Protein AF-A0A1F7FGV6-F1 (afdb_monomer_lite)

Sequence (85 aa):
MGSTELAANLFRATQTEKKIQRDKIIGKAEANKTHYDVGKKVRQTIQDIGGTPPEELPVLEDVSKIQKAVKSIEKQLKKTPCSRT

Radius of gyration: 20.48 Å; chains: 1; bounding box: 58×26×35 Å

Organism: NCBI:txid1817890

Structure (mmCIF, N/CA/C/O backbone):
data_AF-A0A1F7FGV6-F1
#
_entry.id   AF-A0A1F7FGV6-F1
#
loop_
_atom_site.group_PDB
_atom_site.id
_atom_site.type_symbol
_atom_site.label_atom_id
_atom_site.label_alt_id
_atom_site.label_comp_id
_atom_site.label_asym_id
_atom_site.label_entity_id
_atom_site.label_seq_id
_atom_site.pdbx_PDB_ins_code
_atom_site.Cartn_x
_atom_site.Cartn_y
_atom_site.Cartn_z
_atom_site.occupancy
_atom_site.B_iso_or_equiv
_atom_site.auth_seq_id
_atom_site.auth_comp_id
_atom_site.auth_asym_id
_atom_site.auth_atom_id
_atom_site.pdbx_PDB_model_num
ATOM 1 N N . MET A 1 1 ? 12.629 -6.974 -6.591 1.00 59.69 1 MET A N 1
ATOM 2 C CA . MET A 1 1 ? 11.374 -6.205 -6.495 1.00 59.69 1 MET A CA 1
ATOM 3 C C . MET A 1 1 ? 11.441 -5.120 -7.542 1.00 59.69 1 MET A C 1
ATOM 5 O O . MET A 1 1 ? 12.435 -4.400 -7.573 1.00 59.69 1 MET A O 1
ATOM 9 N N . GLY A 1 2 ? 10.472 -5.082 -8.455 1.00 74.75 2 GLY A N 1
ATOM 10 C CA . GLY A 1 2 ? 10.427 -4.056 -9.496 1.00 74.75 2 GLY A CA 1
ATOM 11 C C . GLY A 1 2 ? 10.117 -2.700 -8.866 1.00 74.75 2 GLY A C 1
ATOM 12 O O . GLY A 1 2 ? 9.420 -2.637 -7.853 1.00 74.75 2 GLY A O 1
ATOM 13 N N . SER A 1 3 ? 10.613 -1.605 -9.441 1.00 78.31 3 SER A N 1
ATOM 14 C CA . SER A 1 3 ? 10.330 -0.248 -8.944 1.00 78.31 3 SER A CA 1
ATOM 15 C C . SER A 1 3 ? 8.823 0.043 -8.887 1.00 78.31 3 SER A C 1
ATOM 17 O O . SER A 1 3 ? 8.342 0.609 -7.907 1.00 78.31 3 SER A O 1
ATOM 19 N N . THR A 1 4 ? 8.067 -0.427 -9.882 1.00 78.25 4 THR A N 1
ATOM 20 C CA . THR A 1 4 ? 6.602 -0.303 -9.963 1.00 78.25 4 THR A CA 1
ATOM 21 C C . THR A 1 4 ? 5.876 -1.096 -8.874 1.00 78.25 4 THR A C 1
ATOM 23 O O . THR A 1 4 ? 4.943 -0.591 -8.253 1.00 78.25 4 THR A O 1
ATOM 26 N N . GLU A 1 5 ? 6.324 -2.321 -8.598 1.00 81.19 5 GLU A N 1
ATOM 27 C CA . GLU A 1 5 ? 5.770 -3.186 -7.549 1.00 81.19 5 GLU A CA 1
ATOM 28 C C . GLU A 1 5 ? 5.963 -2.556 -6.162 1.00 81.19 5 GLU A C 1
ATOM 30 O O . GLU A 1 5 ? 5.030 -2.467 -5.357 1.00 81.19 5 GLU A O 1
ATOM 35 N N . LEU A 1 6 ? 7.174 -2.053 -5.903 1.00 85.12 6 LEU A N 1
ATOM 36 C CA . LEU A 1 6 ? 7.506 -1.399 -4.644 1.00 85.12 6 LEU A CA 1
ATOM 37 C C . LEU A 1 6 ? 6.720 -0.095 -4.471 1.00 85.12 6 LEU A C 1
ATOM 39 O O . LEU A 1 6 ? 6.176 0.149 -3.392 1.00 85.12 6 LEU A O 1
ATOM 43 N N . ALA A 1 7 ? 6.609 0.706 -5.533 1.00 87.12 7 ALA A N 1
ATOM 44 C CA . ALA A 1 7 ? 5.810 1.925 -5.529 1.00 87.12 7 ALA A CA 1
ATOM 45 C C . ALA A 1 7 ? 4.335 1.629 -5.220 1.00 87.12 7 ALA A C 1
ATOM 47 O O . ALA A 1 7 ? 3.747 2.294 -4.368 1.00 87.12 7 ALA A O 1
ATOM 48 N N . ALA A 1 8 ? 3.754 0.591 -5.830 1.00 87.88 8 ALA A N 1
ATOM 49 C CA . ALA A 1 8 ? 2.376 0.182 -5.564 1.00 87.88 8 ALA A CA 1
ATOM 50 C C . ALA A 1 8 ? 2.172 -0.277 -4.109 1.00 87.88 8 ALA A C 1
ATOM 52 O O . ALA A 1 8 ? 1.172 0.083 -3.479 1.00 87.88 8 ALA A O 1
ATOM 53 N N . ASN A 1 9 ? 3.124 -1.029 -3.543 1.00 88.19 9 ASN A N 1
ATOM 54 C CA . ASN A 1 9 ? 3.057 -1.465 -2.146 1.00 88.19 9 ASN A CA 1
ATOM 55 C C . ASN A 1 9 ? 3.123 -0.277 -1.171 1.00 88.19 9 ASN A C 1
ATOM 57 O O . ASN A 1 9 ? 2.260 -0.136 -0.301 1.00 88.19 9 ASN A O 1
ATOM 61 N N . LEU A 1 10 ? 4.103 0.613 -1.356 1.00 90.94 10 LEU A N 1
ATOM 62 C CA . LEU A 1 10 ? 4.252 1.824 -0.545 1.00 90.94 10 LEU A CA 1
ATOM 63 C C . LEU A 1 10 ? 3.022 2.729 -0.661 1.00 90.94 10 LEU A C 1
ATOM 65 O O . LEU A 1 10 ? 2.532 3.265 0.334 1.00 90.94 10 LEU A O 1
ATOM 69 N N . PHE A 1 11 ? 2.46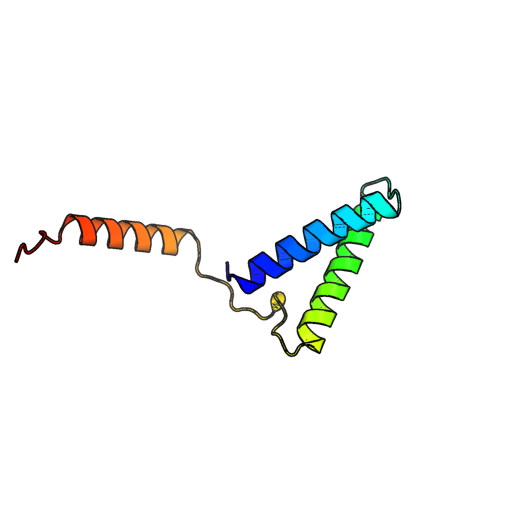8 2.857 -1.864 1.00 92.38 11 PHE A N 1
ATOM 70 C CA . PHE A 1 11 ? 1.267 3.645 -2.088 1.00 92.38 11 PHE A CA 1
ATOM 71 C C . PHE A 1 11 ? 0.055 3.063 -1.347 1.00 92.38 11 PHE A C 1
ATOM 73 O O . PHE A 1 11 ? -0.620 3.780 -0.611 1.00 92.38 11 PHE A O 1
ATOM 80 N N . ARG A 1 12 ? -0.188 1.749 -1.438 1.00 92.88 12 ARG A N 1
ATOM 81 C CA . ARG A 1 12 ? -1.255 1.082 -0.671 1.00 92.88 12 ARG A CA 1
ATOM 82 C C . ARG A 1 12 ? -1.093 1.300 0.836 1.00 92.88 12 ARG A C 1
ATOM 84 O O . ARG A 1 12 ? -2.078 1.614 1.505 1.00 92.88 12 ARG A O 1
ATOM 91 N N . ALA A 1 13 ? 0.122 1.140 1.362 1.00 93.94 13 ALA A N 1
ATOM 92 C CA . ALA A 1 13 ? 0.402 1.297 2.788 1.00 93.94 13 ALA A CA 1
ATOM 93 C C . ALA A 1 13 ? 0.120 2.732 3.265 1.00 93.94 13 ALA A C 1
ATOM 95 O O . ALA A 1 13 ? -0.661 2.932 4.194 1.00 93.94 13 ALA A O 1
ATOM 96 N N . THR A 1 14 ? 0.665 3.729 2.564 1.00 95.50 14 THR A N 1
ATOM 97 C CA . THR A 1 14 ? 0.496 5.150 2.915 1.00 95.50 14 THR A CA 1
ATOM 98 C C . THR A 1 14 ? -0.957 5.614 2.816 1.00 95.50 14 THR A C 1
ATOM 100 O O . THR A 1 14 ? -1.437 6.348 3.680 1.00 95.50 14 THR A O 1
ATOM 103 N N . GLN A 1 15 ? -1.702 5.173 1.798 1.00 95.25 15 GLN A N 1
ATOM 104 C CA . GLN A 1 15 ? -3.121 5.519 1.675 1.00 95.25 15 GLN A CA 1
ATOM 105 C C . GLN A 1 15 ? -3.982 4.815 2.727 1.00 95.25 15 GLN A C 1
ATOM 107 O O . GLN A 1 15 ? -4.934 5.410 3.233 1.00 95.25 15 GLN A O 1
ATOM 112 N N . THR A 1 16 ? -3.642 3.577 3.094 1.00 94.81 16 THR A N 1
ATOM 113 C CA . THR A 1 16 ? -4.338 2.860 4.170 1.00 94.81 16 THR A CA 1
ATOM 114 C C . THR A 1 16 ? -4.134 3.558 5.506 1.00 94.81 16 THR A C 1
ATOM 116 O O . THR A 1 16 ? -5.109 3.798 6.210 1.00 94.81 16 THR A O 1
ATOM 119 N N . GLU A 1 17 ? -2.899 3.937 5.834 1.00 93.81 17 GLU A N 1
ATOM 120 C CA . GLU A 1 17 ? -2.589 4.670 7.063 1.00 93.81 17 GLU A CA 1
ATOM 121 C C . GLU A 1 17 ? -3.372 5.986 7.140 1.00 93.81 17 GLU A C 1
ATOM 123 O O . GLU A 1 17 ? -4.083 6.233 8.115 1.00 93.81 17 GLU A O 1
ATOM 128 N N . LYS A 1 18 ? -3.336 6.788 6.069 1.00 95.69 18 LYS A N 1
ATOM 129 C CA . LYS A 1 18 ? -4.109 8.036 5.989 1.00 95.69 18 LYS A CA 1
ATOM 130 C C . LYS A 1 18 ? -5.610 7.807 6.159 1.00 95.69 18 LYS A C 1
ATOM 132 O O . LYS A 1 18 ? -6.290 8.635 6.763 1.00 95.69 18 LYS A O 1
ATOM 137 N N . LYS A 1 19 ? -6.141 6.705 5.622 1.00 95.00 19 LYS A N 1
ATOM 138 C CA . LYS A 1 19 ? -7.561 6.363 5.743 1.00 95.00 19 LYS A CA 1
ATOM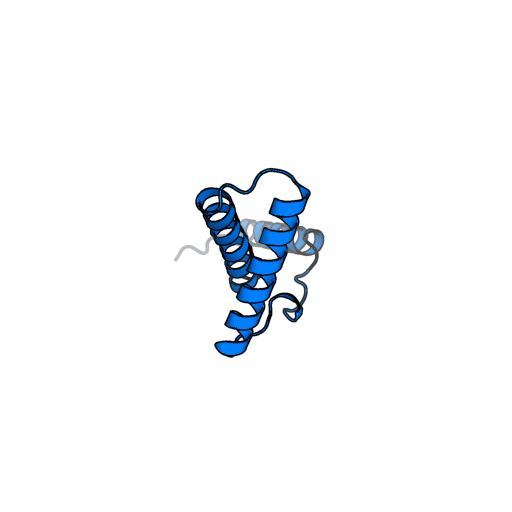 139 C C . LYS A 1 19 ? -7.925 5.919 7.161 1.00 95.00 19 LYS A C 1
ATOM 141 O O . LYS A 1 19 ? -8.911 6.411 7.695 1.00 95.00 19 LYS A O 1
ATOM 146 N N . ILE A 1 20 ? -7.103 5.079 7.792 1.00 96.06 20 ILE A N 1
ATOM 147 C CA . ILE A 1 20 ? -7.276 4.660 9.193 1.00 96.06 20 ILE A CA 1
ATOM 148 C C . ILE A 1 20 ? -7.295 5.878 10.121 1.00 96.06 20 ILE A C 1
ATOM 150 O O . ILE A 1 20 ? -8.173 5.977 10.975 1.00 96.06 20 ILE A O 1
ATOM 154 N N . GLN A 1 21 ? -6.375 6.825 9.920 1.00 95.12 21 GLN A N 1
ATOM 155 C CA . GLN A 1 21 ? -6.320 8.054 10.715 1.00 95.12 21 GLN A CA 1
ATOM 156 C C . GLN A 1 21 ? -7.543 8.955 10.490 1.00 95.12 21 GLN A C 1
ATOM 158 O O . GLN A 1 21 ? -8.118 9.450 11.458 1.00 95.12 21 GLN A O 1
ATOM 163 N N . ARG A 1 22 ? -7.962 9.159 9.231 1.00 95.62 22 ARG A N 1
ATOM 164 C CA . ARG A 1 22 ? -9.119 10.005 8.886 1.00 95.62 22 ARG A CA 1
ATOM 165 C C . ARG A 1 22 ? -10.427 9.452 9.450 1.00 95.62 22 ARG A C 1
ATOM 167 O O . ARG A 1 22 ? -11.188 10.202 10.054 1.00 95.62 22 ARG A O 1
ATOM 174 N N . ASP A 1 23 ? -10.663 8.159 9.256 1.00 93.94 23 ASP A N 1
ATOM 175 C CA . ASP A 1 23 ? -11.923 7.502 9.616 1.00 93.94 23 ASP A CA 1
ATOM 176 C C . ASP A 1 23 ? -11.916 7.019 11.082 1.00 93.94 23 ASP A C 1
ATOM 178 O O . ASP A 1 23 ? -12.893 6.435 11.543 1.00 93.94 23 ASP A O 1
ATOM 182 N N . LYS A 1 24 ? -10.820 7.271 11.822 1.00 94.50 24 LYS A N 1
ATOM 183 C CA . LYS A 1 24 ? -10.589 6.832 13.211 1.00 94.50 24 LYS A CA 1
ATOM 184 C C . LYS A 1 24 ? -10.900 5.346 13.409 1.00 94.50 24 LYS A C 1
ATOM 186 O O . LYS A 1 24 ? -11.542 4.960 14.382 1.00 94.50 24 LYS A O 1
ATOM 191 N N . ILE A 1 25 ? -10.447 4.523 12.468 1.00 91.94 25 ILE A N 1
ATOM 192 C CA . ILE A 1 25 ? -10.689 3.080 12.481 1.00 91.94 25 ILE A CA 1
ATOM 193 C C . ILE A 1 25 ? -9.896 2.451 13.627 1.00 91.94 25 ILE A C 1
ATOM 195 O O . ILE A 1 25 ? -8.680 2.636 13.723 1.00 91.94 25 ILE A O 1
ATOM 199 N N . ILE A 1 26 ? -10.576 1.687 14.482 1.00 92.69 26 ILE A N 1
ATOM 200 C CA . ILE A 1 26 ? -9.976 1.049 15.655 1.00 92.69 26 ILE A CA 1
ATOM 201 C C . ILE A 1 26 ? -10.151 -0.463 15.544 1.00 92.69 26 ILE A C 1
ATOM 203 O O . ILE A 1 26 ? -11.234 -0.981 15.300 1.00 92.69 26 ILE A O 1
ATOM 207 N N . GLY A 1 27 ? -9.062 -1.187 15.788 1.00 94.75 27 GLY A N 1
ATOM 208 C CA . GLY A 1 27 ? -9.071 -2.642 15.838 1.00 94.75 27 GLY A CA 1
ATOM 209 C C . GLY A 1 27 ? -8.570 -3.308 14.558 1.00 94.75 27 GLY A C 1
ATOM 210 O O . GLY A 1 27 ? -8.656 -2.798 13.441 1.00 94.75 27 GLY A O 1
ATOM 211 N N . LYS A 1 28 ? -8.012 -4.507 14.746 1.00 93.50 28 LYS A N 1
ATOM 212 C CA . LYS A 1 28 ? -7.308 -5.262 13.701 1.00 93.50 28 LYS A CA 1
ATOM 213 C C . LYS A 1 28 ? -8.213 -5.642 12.527 1.00 93.50 28 LYS A C 1
ATOM 215 O O . LYS A 1 28 ? -7.784 -5.570 11.380 1.00 93.50 28 LYS A O 1
ATOM 220 N N . ALA A 1 29 ? -9.448 -6.062 12.802 1.00 94.69 29 ALA A N 1
ATOM 221 C CA . ALA A 1 29 ? -10.364 -6.539 11.767 1.00 94.69 29 ALA A CA 1
ATOM 222 C C . ALA A 1 29 ? -10.743 -5.424 10.778 1.00 94.69 29 ALA A C 1
ATOM 224 O O . ALA A 1 29 ? -10.662 -5.618 9.565 1.00 94.69 29 ALA A O 1
ATOM 225 N N . GLU A 1 30 ? -11.085 -4.240 11.286 1.00 92.62 30 GLU A N 1
ATOM 226 C CA . GLU A 1 30 ? -11.448 -3.0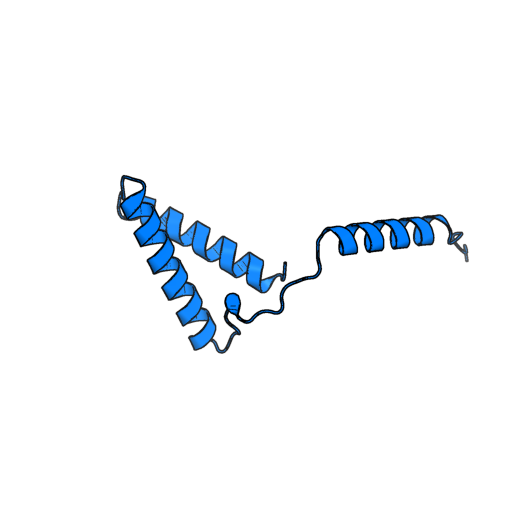96 10.448 1.00 92.62 30 GLU A CA 1
ATOM 227 C C . GLU A 1 30 ? -10.244 -2.504 9.710 1.00 92.62 30 GLU A C 1
ATOM 229 O O . GLU A 1 30 ? -10.353 -2.160 8.529 1.00 92.62 30 GLU A O 1
ATOM 234 N N . ALA A 1 31 ? -9.075 -2.447 10.357 1.00 92.06 31 ALA A N 1
ATOM 235 C CA . ALA A 1 31 ? -7.832 -2.037 9.705 1.00 92.06 31 ALA A CA 1
ATOM 236 C C . ALA A 1 31 ? -7.481 -2.968 8.531 1.00 92.06 31 ALA A C 1
ATOM 238 O O . ALA A 1 31 ? -7.160 -2.499 7.438 1.00 92.06 31 ALA A O 1
ATOM 239 N N . ASN A 1 32 ? -7.631 -4.285 8.719 1.00 93.62 32 ASN A N 1
ATOM 240 C CA . ASN A 1 32 ? -7.413 -5.275 7.663 1.00 93.62 32 ASN A CA 1
ATOM 241 C C . ASN A 1 32 ? -8.402 -5.106 6.502 1.00 93.62 32 ASN A C 1
ATOM 243 O O . ASN A 1 32 ? -7.991 -5.131 5.340 1.00 93.62 32 ASN A O 1
ATOM 247 N N . LYS A 1 33 ? -9.691 -4.890 6.802 1.00 95.50 33 LYS A N 1
ATOM 248 C CA . LYS A 1 33 ? -10.716 -4.618 5.782 1.00 95.50 33 LYS A CA 1
ATOM 249 C C . LYS A 1 33 ? -10.380 -3.354 4.986 1.00 95.50 33 LYS A C 1
ATOM 251 O O . LYS A 1 33 ? -10.402 -3.361 3.760 1.00 95.50 33 LYS A O 1
ATOM 256 N N . THR A 1 34 ? -9.973 -2.298 5.680 1.00 94.44 34 THR A N 1
ATOM 257 C CA . THR A 1 34 ? -9.592 -1.022 5.065 1.00 94.44 34 THR A CA 1
ATOM 258 C C . THR A 1 34 ? -8.372 -1.167 4.161 1.00 94.44 34 THR A C 1
ATOM 260 O O . THR A 1 34 ? -8.381 -0.663 3.038 1.00 94.44 34 THR A O 1
ATOM 263 N N . HIS A 1 35 ? -7.350 -1.900 4.607 1.00 94.44 35 HIS A N 1
ATOM 264 C CA . HIS A 1 35 ? -6.164 -2.198 3.806 1.00 94.44 35 HIS A CA 1
ATOM 265 C C . HIS A 1 35 ? -6.511 -2.996 2.537 1.00 94.44 35 HIS A C 1
ATOM 267 O O . HIS A 1 35 ? -5.979 -2.720 1.458 1.00 94.44 35 HIS A O 1
ATOM 273 N N . TYR A 1 36 ? -7.439 -3.955 2.640 1.00 94.12 36 TYR A N 1
ATOM 274 C CA . TYR A 1 36 ? -7.939 -4.718 1.495 1.00 94.12 36 TYR A CA 1
ATOM 275 C C . TYR A 1 36 ? -8.672 -3.825 0.484 1.00 94.12 36 TYR A C 1
ATOM 277 O O . TYR A 1 36 ? -8.363 -3.869 -0.710 1.00 94.12 36 TYR A O 1
ATOM 285 N N . ASP A 1 37 ? -9.580 -2.969 0.956 1.00 94.62 37 ASP A N 1
ATOM 286 C CA . ASP A 1 37 ? -10.353 -2.058 0.106 1.00 94.62 37 ASP A CA 1
ATOM 287 C C . ASP A 1 37 ? -9.452 -1.056 -0.625 1.00 94.62 37 ASP A C 1
ATOM 289 O O . ASP A 1 37 ? -9.627 -0.804 -1.820 1.00 94.62 37 ASP A O 1
ATOM 293 N N . VAL A 1 38 ? -8.458 -0.499 0.074 1.00 94.44 38 VAL A N 1
ATOM 294 C CA . VAL A 1 38 ? -7.454 0.386 -0.533 1.00 94.44 38 VAL A CA 1
ATOM 295 C C . VAL A 1 38 ? -6.639 -0.379 -1.573 1.00 94.44 38 VAL A C 1
ATOM 297 O O . VAL A 1 38 ? -6.507 0.093 -2.699 1.00 94.44 38 VAL A O 1
ATOM 300 N N . GLY A 1 39 ? -6.158 -1.583 -1.254 1.00 93.50 39 GLY A N 1
ATOM 301 C CA . GLY A 1 39 ? -5.428 -2.421 -2.207 1.00 93.50 39 GLY A CA 1
ATOM 302 C C . GLY A 1 39 ? -6.239 -2.755 -3.465 1.00 93.50 39 GLY A C 1
ATOM 303 O O . GLY A 1 39 ? -5.702 -2.717 -4.571 1.00 93.50 39 GLY A O 1
ATOM 304 N N . LYS A 1 40 ? -7.545 -3.023 -3.324 1.00 93.19 40 LYS A N 1
ATOM 305 C CA . LYS A 1 40 ? -8.456 -3.235 -4.460 1.00 93.19 40 LYS A CA 1
ATOM 306 C C . LYS A 1 40 ? -8.550 -1.995 -5.347 1.00 93.19 40 LYS A C 1
ATOM 308 O O . LYS A 1 40 ? -8.438 -2.129 -6.560 1.00 93.19 40 LYS A O 1
ATOM 313 N N . LYS A 1 41 ? -8.693 -0.806 -4.755 1.00 93.69 41 LYS A N 1
ATOM 314 C CA . LYS A 1 41 ? -8.718 0.454 -5.513 1.00 93.69 41 LYS A CA 1
ATOM 315 C C . LYS A 1 41 ? -7.407 0.709 -6.248 1.00 93.69 41 LYS A C 1
ATOM 317 O O . LYS A 1 41 ? -7.447 1.051 -7.418 1.00 93.69 41 LYS A O 1
ATOM 322 N N . VAL A 1 42 ? -6.264 0.482 -5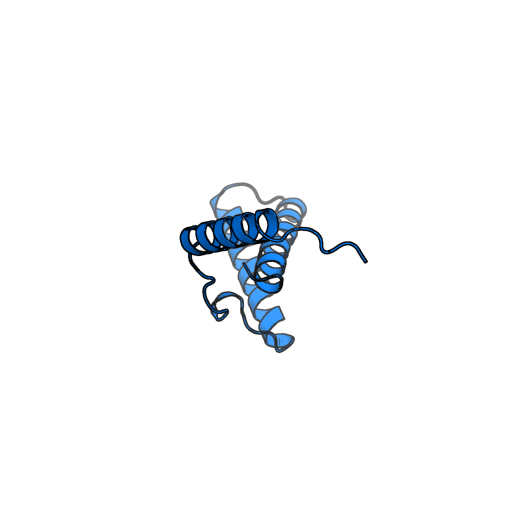.600 1.00 90.94 42 VAL A N 1
ATOM 323 C CA . VAL A 1 42 ? -4.947 0.650 -6.236 1.00 90.94 42 VAL A CA 1
ATOM 324 C C . VAL A 1 42 ? -4.806 -0.255 -7.463 1.00 90.94 42 VAL A C 1
ATOM 326 O O . VAL A 1 42 ? -4.368 0.215 -8.506 1.00 90.94 42 VAL A O 1
ATOM 329 N N . ARG A 1 43 ? -5.231 -1.524 -7.377 1.00 91.06 43 ARG A N 1
ATOM 330 C CA . ARG A 1 43 ? -5.241 -2.435 -8.537 1.00 91.06 43 ARG A CA 1
ATOM 331 C C . ARG A 1 43 ? -6.138 -1.934 -9.662 1.00 91.06 43 ARG A C 1
ATOM 333 O O . ARG A 1 43 ? -5.696 -1.926 -10.804 1.00 91.06 43 ARG A O 1
ATOM 340 N N . GLN A 1 4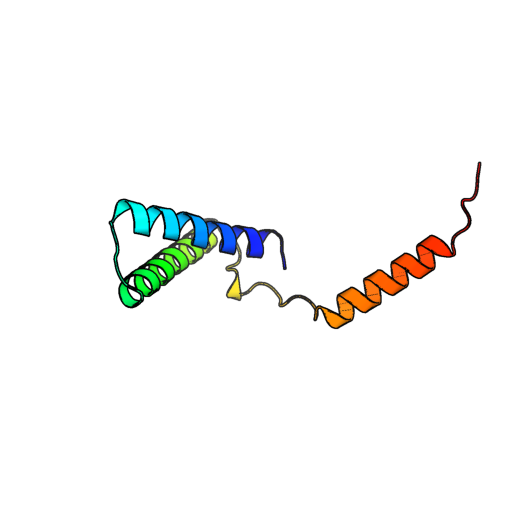4 ? -7.352 -1.495 -9.327 1.00 91.31 44 GLN A N 1
ATOM 341 C CA . GLN A 1 44 ? -8.279 -0.943 -10.312 1.00 91.31 44 GLN A CA 1
ATOM 342 C C . GLN A 1 44 ? -7.658 0.264 -11.019 1.00 91.31 44 GLN A C 1
ATOM 344 O O . GLN A 1 44 ? -7.598 0.291 -12.236 1.00 91.31 44 GLN A O 1
ATOM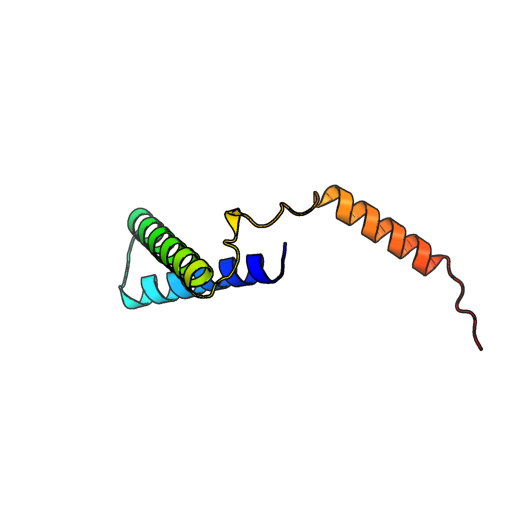 349 N N . THR A 1 45 ? -7.080 1.204 -10.269 1.00 90.25 45 THR A N 1
ATOM 350 C CA . THR A 1 45 ? -6.420 2.383 -10.841 1.00 90.25 45 THR A CA 1
ATOM 351 C C . THR A 1 45 ? -5.237 2.020 -11.739 1.00 90.25 45 THR A C 1
ATOM 353 O O . THR A 1 45 ? -5.050 2.647 -12.774 1.00 90.25 45 THR A O 1
ATOM 356 N N . ILE A 1 46 ? -4.442 1.010 -11.374 1.00 88.31 46 ILE A N 1
ATOM 357 C CA . ILE A 1 46 ? -3.343 0.536 -12.228 1.00 88.31 46 ILE A CA 1
ATOM 358 C C . ILE A 1 46 ? -3.893 0.004 -13.558 1.00 88.31 46 ILE A C 1
ATOM 360 O O . ILE A 1 46 ? -3.363 0.370 -14.602 1.00 88.31 46 ILE A O 1
ATOM 364 N N . GLN A 1 47 ? -4.977 -0.778 -13.527 1.00 89.19 47 GLN A N 1
ATOM 365 C CA . GLN A 1 47 ? -5.646 -1.278 -14.733 1.00 89.19 47 GLN A CA 1
ATOM 366 C C . GLN A 1 47 ? -6.256 -0.144 -15.567 1.00 89.19 47 GLN A C 1
ATOM 368 O O . GLN A 1 47 ? -6.075 -0.120 -16.781 1.00 89.19 47 GLN A O 1
ATOM 373 N N . ASP A 1 48 ? -6.913 0.824 -14.925 1.00 90.69 48 ASP A N 1
ATOM 374 C CA . ASP A 1 48 ? -7.569 1.956 -15.594 1.00 90.69 48 ASP A CA 1
ATOM 375 C C . ASP A 1 48 ? -6.559 2.862 -16.321 1.00 90.69 48 ASP A C 1
ATOM 377 O O . ASP A 1 48 ? -6.858 3.408 -17.380 1.00 90.69 48 ASP A O 1
ATOM 381 N N . ILE A 1 49 ? -5.347 3.009 -15.774 1.00 88.12 49 ILE A N 1
ATOM 382 C CA . ILE A 1 49 ? -4.243 3.766 -16.393 1.00 88.12 49 ILE A CA 1
ATOM 383 C C . ILE A 1 49 ? -3.562 2.950 -17.518 1.00 88.12 49 ILE A C 1
ATOM 385 O O . ILE A 1 49 ? -2.728 3.478 -18.252 1.00 88.12 49 ILE A O 1
ATOM 389 N N . GLY A 1 50 ? -3.921 1.673 -17.693 1.00 85.00 50 GLY A N 1
ATOM 390 C CA . GLY A 1 50 ? -3.306 0.765 -18.667 1.00 85.00 50 GLY A CA 1
ATOM 391 C C . GLY A 1 50 ? -1.998 0.129 -18.185 1.00 85.00 50 GLY A C 1
ATOM 392 O O . GLY A 1 50 ? -1.199 -0.339 -18.994 1.00 85.00 50 GLY A O 1
ATOM 393 N N . GLY A 1 51 ? -1.746 0.132 -16.875 1.00 83.56 51 GLY A N 1
ATOM 394 C CA . GLY A 1 51 ? -0.604 -0.530 -16.252 1.00 83.56 51 GLY A CA 1
ATOM 395 C C . GLY A 1 51 ? -0.877 -1.998 -15.912 1.00 83.56 51 GLY A C 1
ATOM 396 O O . GLY A 1 51 ? -2.011 -2.409 -15.670 1.00 83.56 51 GLY A O 1
ATOM 397 N N . THR A 1 52 ? 0.186 -2.801 -15.842 1.00 82.56 52 THR A N 1
ATOM 398 C CA . THR A 1 52 ? 0.105 -4.206 -15.418 1.00 82.56 52 THR A CA 1
ATOM 399 C C . THR A 1 52 ? -0.094 -4.291 -13.901 1.00 82.56 52 THR A C 1
ATOM 401 O O . THR A 1 52 ? 0.685 -3.684 -13.154 1.00 82.56 52 THR A O 1
ATOM 404 N N . PRO A 1 53 ? -1.107 -5.027 -13.405 1.00 81.19 53 PRO A N 1
ATOM 405 C CA . PRO A 1 53 ? -1.314 -5.181 -11.975 1.00 81.19 53 PRO A CA 1
ATOM 406 C C . PRO A 1 53 ? -0.117 -5.893 -11.327 1.00 81.19 53 PRO A C 1
ATOM 408 O O . PRO A 1 53 ? 0.509 -6.753 -11.946 1.00 81.19 53 PRO A O 1
ATOM 411 N N . PRO A 1 54 ? 0.191 -5.587 -10.055 1.00 75.75 54 PRO A N 1
ATOM 412 C CA . PRO A 1 54 ? 1.372 -6.127 -9.387 1.00 75.75 54 PRO A CA 1
ATOM 413 C C . PRO A 1 54 ? 1.378 -7.659 -9.267 1.00 75.75 54 PRO A C 1
ATOM 415 O O . PRO A 1 54 ? 2.442 -8.239 -9.107 1.00 75.75 54 PRO A O 1
ATOM 418 N N . GLU A 1 55 ? 0.217 -8.314 -9.361 1.00 74.19 55 GLU A N 1
ATOM 419 C CA . GLU A 1 55 ? 0.076 -9.778 -9.287 1.00 74.19 55 GLU A CA 1
ATOM 420 C C . GLU A 1 55 ? 0.472 -10.489 -10.595 1.00 74.19 55 GLU A C 1
ATOM 422 O O . GLU A 1 55 ? 0.743 -11.684 -10.588 1.00 74.19 55 GLU A O 1
ATOM 427 N N . GLU A 1 56 ? 0.537 -9.750 -11.703 1.00 76.75 56 GLU A N 1
ATOM 428 C CA . GLU A 1 56 ? 0.898 -10.254 -13.034 1.00 76.75 56 GLU A CA 1
ATOM 429 C C . GLU A 1 56 ? 2.338 -9.876 -13.421 1.00 76.75 56 GLU A C 1
ATOM 431 O O . GLU A 1 56 ? 2.844 -10.259 -14.475 1.00 76.75 56 GLU A O 1
ATOM 436 N N . LEU A 1 57 ? 3.033 -9.142 -12.544 1.00 73.94 57 LEU A N 1
ATOM 437 C CA . LEU A 1 57 ? 4.453 -8.874 -12.713 1.00 73.94 57 LEU A CA 1
ATOM 438 C C . LEU A 1 57 ? 5.254 -10.175 -12.538 1.00 73.94 57 LEU A C 1
ATOM 440 O O . LEU A 1 57 ? 4.970 -10.960 -11.629 1.00 73.94 57 LEU A O 1
ATOM 444 N N . PRO A 1 58 ? 6.282 -10.409 -13.373 1.00 76.06 58 PRO A N 1
ATOM 445 C CA . PRO A 1 58 ? 7.113 -11.594 -13.249 1.00 76.06 58 PRO A CA 1
ATOM 446 C C . PRO A 1 58 ? 7.782 -11.630 -11.873 1.00 76.06 58 PRO A C 1
ATOM 448 O O . PRO A 1 58 ? 8.357 -10.638 -11.415 1.00 76.06 58 PRO A O 1
ATOM 451 N N . VAL A 1 59 ? 7.725 -12.795 -11.224 1.00 69.50 59 VAL A N 1
ATOM 452 C CA . VAL A 1 59 ? 8.386 -13.018 -9.936 1.00 69.50 59 VAL A CA 1
ATOM 453 C C . VAL A 1 59 ? 9.884 -12.810 -10.127 1.00 69.50 59 VAL A C 1
ATOM 455 O O . VAL A 1 59 ? 10.503 -13.428 -10.996 1.00 69.50 59 VAL A O 1
ATOM 458 N N . LEU A 1 60 ? 10.474 -11.921 -9.329 1.00 66.25 60 LEU A N 1
ATOM 459 C CA . LEU A 1 60 ? 11.914 -11.708 -9.395 1.00 66.25 60 LEU A CA 1
ATOM 460 C C . LEU A 1 60 ? 12.680 -12.925 -8.900 1.00 66.25 60 LEU A C 1
ATOM 462 O O . LEU A 1 60 ? 12.207 -13.687 -8.058 1.00 66.25 60 LEU A O 1
ATOM 466 N N . GLU A 1 61 ? 13.899 -13.061 -9.415 1.00 66.88 61 GLU A N 1
ATOM 467 C CA . GLU A 1 61 ? 14.799 -14.127 -9.011 1.00 66.88 61 GLU A CA 1
ATOM 468 C C . GLU A 1 61 ? 15.009 -14.174 -7.493 1.00 66.88 61 GLU A C 1
ATOM 470 O O . GLU A 1 61 ? 15.061 -13.152 -6.804 1.00 66.88 61 GLU A O 1
ATOM 475 N N . ASP A 1 62 ? 15.177 -15.399 -6.997 1.00 74.12 62 ASP A N 1
ATOM 476 C CA . ASP A 1 62 ? 15.494 -15.700 -5.607 1.00 74.12 62 ASP A CA 1
ATOM 477 C C . ASP A 1 62 ? 16.681 -14.851 -5.111 1.00 74.12 62 ASP A C 1
ATOM 479 O O . ASP A 1 62 ? 17.736 -14.775 -5.755 1.00 74.12 62 ASP A O 1
ATOM 483 N N . VAL A 1 63 ? 16.524 -14.244 -3.931 1.00 73.25 63 VAL A N 1
ATOM 484 C CA . VAL A 1 63 ? 17.530 -13.405 -3.257 1.00 73.25 63 VAL A CA 1
ATOM 485 C C . VAL A 1 63 ? 18.886 -14.117 -3.180 1.00 73.25 63 VAL A C 1
ATOM 487 O O . VAL A 1 63 ? 19.936 -13.489 -3.334 1.00 73.25 63 VAL A O 1
ATOM 490 N N . SER A 1 64 ? 18.876 -15.442 -3.026 1.00 71.81 64 SER A N 1
ATOM 491 C CA . SER A 1 64 ? 20.077 -16.282 -2.985 1.00 71.81 64 SER A CA 1
ATOM 492 C C . SER A 1 64 ? 20.883 -16.245 -4.289 1.00 71.81 64 SER A C 1
ATOM 494 O O . SER A 1 64 ? 22.117 -16.279 -4.264 1.00 71.81 64 SER A O 1
ATOM 496 N N . LYS A 1 65 ? 20.207 -16.173 -5.443 1.00 75.56 65 LYS A N 1
ATOM 497 C CA . LYS A 1 65 ? 20.855 -16.078 -6.762 1.00 75.56 65 LYS A CA 1
ATOM 498 C C . LYS A 1 65 ? 21.443 -14.686 -6.973 1.00 75.56 65 LYS A C 1
ATOM 500 O O . LYS A 1 65 ? 22.598 -14.571 -7.384 1.00 75.56 65 LYS A O 1
ATOM 505 N N . ILE A 1 66 ? 20.704 -13.650 -6.576 1.00 76.12 66 ILE A N 1
ATOM 506 C CA . ILE A 1 66 ? 21.153 -12.254 -6.635 1.00 76.12 66 ILE A CA 1
ATOM 507 C C . ILE A 1 66 ? 22.411 -12.056 -5.777 1.00 76.12 66 ILE A C 1
ATOM 509 O O . ILE A 1 66 ? 23.399 -11.504 -6.254 1.00 76.12 66 ILE A O 1
ATOM 513 N N . GLN A 1 67 ? 22.440 -12.576 -4.546 1.00 79.06 67 GLN A N 1
ATOM 514 C CA . GLN A 1 67 ? 23.620 -12.488 -3.673 1.00 79.06 67 GLN A CA 1
ATOM 515 C C . GLN A 1 67 ? 24.868 -13.142 -4.287 1.00 79.06 67 GLN A C 1
ATOM 517 O O . GLN A 1 67 ? 25.974 -12.609 -4.167 1.00 79.06 67 GLN A O 1
ATOM 522 N N . LYS A 1 68 ? 24.710 -14.290 -4.960 1.00 81.31 68 LYS A N 1
ATOM 523 C CA . LYS A 1 68 ? 25.811 -14.960 -5.674 1.00 81.31 68 LYS A CA 1
ATOM 524 C C . LYS A 1 68 ? 26.296 -14.128 -6.863 1.00 81.31 68 LYS A C 1
ATOM 526 O O . LYS A 1 68 ? 27.507 -14.000 -7.047 1.00 81.31 68 LYS A O 1
ATOM 531 N N . ALA A 1 69 ? 25.376 -13.542 -7.630 1.00 78.56 69 ALA A N 1
ATOM 532 C CA . ALA A 1 69 ? 25.701 -12.666 -8.752 1.00 78.56 69 ALA A CA 1
ATOM 533 C C . ALA A 1 69 ? 26.468 -11.413 -8.293 1.00 78.56 69 ALA A C 1
ATOM 535 O O . ALA A 1 69 ? 27.532 -11.123 -8.836 1.00 78.56 69 ALA A O 1
ATOM 536 N N . VAL A 1 70 ? 26.007 -10.743 -7.230 1.00 83.31 70 VAL A N 1
ATOM 537 C CA . VAL A 1 70 ? 26.675 -9.567 -6.641 1.00 83.31 70 VAL A CA 1
ATOM 538 C C . VAL A 1 70 ? 28.091 -9.911 -6.172 1.00 83.31 70 VAL A C 1
ATOM 540 O O . VAL A 1 70 ? 29.042 -9.248 -6.576 1.00 83.31 70 VAL A O 1
ATOM 543 N N . LYS A 1 71 ? 28.274 -11.007 -5.418 1.00 84.31 71 LYS A N 1
ATOM 544 C CA . LYS A 1 71 ? 29.614 -11.459 -4.987 1.00 84.31 71 LYS A CA 1
ATOM 545 C C . LYS A 1 71 ? 30.543 -11.781 -6.160 1.00 84.31 71 LYS A C 1
ATOM 547 O O . LYS A 1 71 ? 31.747 -11.536 -6.078 1.00 84.31 71 LYS A O 1
ATOM 552 N N . SER A 1 72 ? 30.009 -12.362 -7.234 1.00 80.25 72 SER A N 1
ATOM 553 C CA . SER A 1 72 ? 30.784 -12.656 -8.443 1.00 80.25 72 SER A CA 1
ATOM 554 C C . SER A 1 72 ? 31.251 -11.367 -9.123 1.00 80.25 72 SER A C 1
ATOM 556 O O . SER A 1 72 ? 32.437 -11.236 -9.425 1.00 80.25 72 SER A O 1
ATOM 558 N N . ILE A 1 73 ? 30.355 -10.387 -9.277 1.00 81.38 73 ILE A N 1
ATOM 559 C CA . ILE A 1 73 ? 30.655 -9.070 -9.857 1.00 81.38 73 ILE A CA 1
ATOM 560 C C . ILE A 1 73 ? 31.689 -8.321 -9.007 1.00 81.38 73 ILE A C 1
ATOM 562 O O . ILE A 1 73 ? 32.683 -7.844 -9.547 1.00 81.38 73 ILE A O 1
ATOM 566 N N . GLU A 1 74 ? 31.538 -8.293 -7.681 1.00 81.31 74 GLU A N 1
ATOM 567 C CA . GLU A 1 74 ? 32.523 -7.692 -6.767 1.00 81.31 74 GLU A CA 1
ATOM 568 C C . GLU A 1 74 ? 33.908 -8.337 -6.894 1.00 81.31 74 GLU A C 1
ATOM 570 O O . GLU A 1 74 ? 34.933 -7.654 -6.865 1.00 81.31 74 GLU A O 1
ATOM 575 N N . LYS A 1 75 ? 33.958 -9.665 -7.051 1.00 80.88 75 LYS A N 1
ATOM 576 C CA . LYS A 1 75 ? 35.214 -10.396 -7.250 1.00 80.88 75 LYS A CA 1
ATOM 577 C C . LYS A 1 75 ? 35.844 -10.083 -8.607 1.00 80.88 75 LYS A C 1
ATOM 579 O O . LYS A 1 75 ? 37.066 -10.081 -8.692 1.00 80.88 75 LYS A O 1
ATOM 584 N N . GLN A 1 76 ? 35.048 -9.831 -9.645 1.00 76.12 76 GLN A N 1
ATOM 585 C CA . GLN A 1 76 ? 35.553 -9.410 -10.954 1.00 76.12 76 GLN A CA 1
ATOM 586 C C . GLN A 1 76 ? 36.044 -7.958 -10.936 1.00 76.12 76 GLN A C 1
ATOM 588 O O . GLN A 1 76 ? 37.161 -7.708 -11.369 1.00 76.12 76 GLN A O 1
ATOM 593 N N . LEU A 1 77 ? 35.303 -7.034 -10.318 1.00 72.94 77 LEU A N 1
ATOM 594 C CA . LEU A 1 77 ? 35.718 -5.635 -10.135 1.00 72.94 77 LEU A CA 1
ATOM 595 C C . LEU A 1 77 ? 37.016 -5.503 -9.323 1.00 72.94 77 LEU A C 1
ATOM 597 O O . LEU A 1 77 ? 37.842 -4.651 -9.624 1.00 72.94 77 LEU A O 1
ATOM 601 N N . LYS A 1 78 ? 37.231 -6.374 -8.328 1.00 70.19 78 LYS A N 1
ATOM 602 C CA . LYS A 1 78 ? 38.493 -6.444 -7.563 1.00 70.19 78 LYS A CA 1
ATOM 603 C C . LYS A 1 78 ? 39.655 -7.074 -8.340 1.00 70.19 78 LYS A C 1
ATOM 605 O O . LYS A 1 78 ? 40.799 -6.937 -7.919 1.00 70.19 78 LYS A O 1
ATOM 610 N N . LYS A 1 79 ? 39.374 -7.808 -9.421 1.00 62.53 79 LYS A N 1
ATOM 611 C CA . LYS A 1 79 ? 40.377 -8.489 -10.254 1.00 62.53 79 LYS A CA 1
ATOM 612 C C . LYS A 1 79 ? 40.796 -7.678 -11.473 1.00 62.53 79 LYS A C 1
ATOM 614 O O . LYS A 1 79 ? 41.883 -7.929 -11.981 1.00 62.53 79 LYS A O 1
ATOM 619 N N . THR A 1 80 ? 39.969 -6.749 -11.948 1.00 52.66 80 THR A N 1
ATOM 620 C CA . THR A 1 80 ? 40.338 -5.863 -13.053 1.00 52.66 80 THR A CA 1
ATOM 621 C C . THR A 1 80 ? 41.345 -4.832 -12.536 1.00 52.66 80 THR A C 1
ATOM 623 O O . THR A 1 80 ? 40.977 -3.996 -11.707 1.00 52.66 80 THR A O 1
ATOM 626 N N . PRO A 1 81 ? 42.619 -4.856 -12.969 1.00 54.47 81 PRO A N 1
ATOM 627 C CA . PRO A 1 81 ? 43.524 -3.772 -12.650 1.00 54.47 81 PRO A CA 1
ATOM 628 C C . PRO A 1 81 ? 43.038 -2.541 -13.409 1.00 54.47 81 PRO A C 1
ATOM 630 O O . PRO A 1 81 ? 42.714 -2.620 -14.592 1.00 54.47 81 PRO A O 1
ATOM 633 N N . CYS A 1 82 ? 42.974 -1.410 -12.713 1.00 50.69 82 CYS A N 1
ATOM 634 C CA . CYS A 1 82 ? 42.815 -0.102 -13.328 1.00 50.69 82 CYS A CA 1
ATOM 635 C C . CYS A 1 82 ? 43.880 0.044 -14.424 1.00 50.69 82 CYS A C 1
ATOM 637 O O . CYS A 1 82 ? 45.060 0.240 -14.122 1.00 50.69 82 CYS A O 1
ATOM 639 N N . SER A 1 83 ? 43.486 -0.096 -15.691 1.00 54.12 83 SER A N 1
ATOM 640 C CA . SER A 1 83 ? 44.301 0.351 -16.811 1.00 54.12 83 SER A CA 1
ATOM 641 C C . SER A 1 83 ? 44.289 1.872 -16.757 1.00 54.12 83 SER A C 1
ATOM 643 O O . SER A 1 83 ? 43.377 2.518 -17.268 1.00 54.12 83 SER A O 1
ATOM 645 N N . ARG A 1 84 ? 45.273 2.424 -16.040 1.00 50.50 84 ARG A N 1
ATOM 646 C CA . ARG A 1 84 ? 45.646 3.831 -16.136 1.00 50.50 84 ARG A CA 1
ATOM 647 C C . ARG A 1 84 ? 46.038 4.105 -17.587 1.00 50.50 84 ARG A C 1
ATOM 649 O O . ARG A 1 84 ? 47.015 3.530 -18.064 1.00 50.50 84 ARG A O 1
ATOM 656 N N . THR A 1 85 ? 45.301 4.993 -18.232 1.00 41.19 85 THR A N 1
ATOM 657 C CA . THR A 1 85 ? 45.777 5.859 -19.316 1.00 41.19 85 THR A CA 1
ATOM 658 C C . THR A 1 85 ? 45.294 7.253 -19.001 1.00 41.19 85 THR A C 1
ATOM 660 O O . THR A 1 85 ? 44.085 7.360 -18.690 1.00 41.19 85 THR A O 1
#

Foldseek 3Di:
DDPVLVVLVVQLVVVLVVVCVVVVDDDDVRSVVSSVVSNVVSQVVCVVVVHDGSVPPDDDDDPVVVVVVVVVVVVVVVVDPPPDD

pLDDT: mean 82.92, std 12.7, range [41.19, 96.06]

Secondary structure (DSSP, 8-state):
--HHHHHHHHHHHHHHHHHHHHTT--SHHHHHHHHHHHHHHHHHHHHHTTPPPTTTSPPPPPHHHHHHHHHHHHHHHTTS-----